Protein AF-A0A3P6UMF8-F1 (afdb_monomer_lite)

Organism: Litomosoides sigmodontis (NCBI:txid42156)

pLDDT: mean 73.23, std 20.49, range [37.47, 97.44]

Secondary structure (DSSP, 8-state):
---------SSSTT------TT-----S------TTTT--HHHHHHHHHHHHHHHHHHHHHHHHHHHHHHHHSTTTT-TTPPPPPHHHHHHHHT-

Radius of gyration: 23.07 Å; chains: 1; bounding box: 65×39×52 Å

Foldseek 3Di:
DDDDDDDPPPPPPVVPPDPPLADDPDDDDDDPDPPLPPDDPVVNVVVVVNVVSHVVNVVVVVVVVLVVLLVVFPPSPPPPDDDDDSVVSVVRSPD

InterPro domains:
  IPR011598 Myc-type, basic helix-loop-helix (bHLH) domain [PF00010] (48-94)
  IPR011598 Myc-type, basic helix-loop-helix (bHLH) domain [PS50888] (46-95)
  IPR011598 Myc-type, basic helix-loop-helix (bHLH) domain [SM00353] (52-95)
  IPR036638 Helix-loop-helix DNA-binding domain superfamily [G3DSA:4.10.280.10] (37-95)
  IPR036638 Helix-loop-helix DNA-binding domain superfamily [SSF47459] (42-94)
  IPR050359 Basic helix-loop-helix transcription factors [PTHR19290] (21-95)

Sequence (95 aa):
MSDSEDSPRTSSLLSMEEIEPYVRRKRVNPCKSNKLQGLNEEEQAVLRMSINSRERKRMHDLNDALDELRQCLPYSHRTGSRKMSKINTLLLASN

Structure (mmCIF, N/CA/C/O backbone):
data_AF-A0A3P6UMF8-F1
#
_entry.id   AF-A0A3P6UMF8-F1
#
loop_
_atom_site.group_PDB
_atom_site.id
_atom_site.type_symbol
_atom_site.label_atom_id
_atom_site.label_alt_id
_atom_site.label_comp_id
_atom_site.label_asym_id
_atom_site.label_entity_id
_atom_site.label_seq_id
_atom_site.pdbx_PDB_ins_code
_atom_site.Cartn_x
_atom_site.Cartn_y
_atom_site.Cartn_z
_atom_site.occupancy
_atom_site.B_iso_or_equiv
_atom_site.auth_seq_id
_atom_site.auth_comp_id
_atom_site.auth_asym_id
_atom_site.auth_atom_id
_atom_site.pdbx_PDB_model_num
ATOM 1 N N . MET A 1 1 ? -44.635 -8.806 38.785 1.00 37.47 1 MET A N 1
ATOM 2 C CA . MET A 1 1 ? -45.215 -8.588 37.450 1.00 37.47 1 MET A CA 1
ATOM 3 C C . MET A 1 1 ? -44.818 -7.174 37.051 1.00 37.47 1 MET A C 1
ATOM 5 O O . MET A 1 1 ? -45.336 -6.261 37.674 1.00 37.47 1 MET A O 1
ATOM 9 N N . SER A 1 2 ? -43.752 -6.921 36.278 1.00 46.56 2 SER A N 1
ATOM 10 C CA . SER A 1 2 ? -43.475 -7.403 34.898 1.00 46.56 2 SER A CA 1
ATOM 11 C C . SER A 1 2 ? -44.655 -7.018 34.000 1.00 46.56 2 SER A C 1
ATOM 13 O O . SER A 1 2 ? -45.768 -7.407 34.337 1.00 46.56 2 SER A O 1
ATOM 15 N N . ASP A 1 3 ? -44.585 -6.233 32.929 1.00 41.59 3 ASP A N 1
ATOM 16 C CA . ASP A 1 3 ? -43.553 -5.691 32.029 1.00 41.59 3 ASP A CA 1
ATOM 17 C C . ASP A 1 3 ? -44.154 -4.350 31.477 1.00 41.59 3 ASP A C 1
ATOM 19 O O . ASP A 1 3 ? -45.267 -3.999 31.860 1.00 41.59 3 ASP A O 1
ATOM 23 N N . SER A 1 4 ? -43.578 -3.476 30.649 1.00 49.62 4 SER A N 1
ATOM 24 C CA . SER A 1 4 ? -42.604 -3.618 29.576 1.00 49.62 4 SER A CA 1
ATOM 25 C C . SER A 1 4 ? -41.979 -2.251 29.271 1.00 49.62 4 SER A C 1
ATOM 27 O O . SER A 1 4 ? -42.662 -1.230 29.192 1.00 49.62 4 SER A O 1
ATOM 29 N N . GLU A 1 5 ? -40.670 -2.286 29.065 1.00 51.53 5 GLU A N 1
ATOM 30 C CA . GLU A 1 5 ? -39.868 -1.297 28.356 1.00 51.53 5 GLU A CA 1
ATOM 31 C C . GLU A 1 5 ? -40.391 -1.101 26.925 1.00 51.53 5 GLU A C 1
ATOM 33 O O . GLU A 1 5 ? -40.561 -2.082 26.203 1.00 51.53 5 GLU A O 1
ATOM 38 N N . ASP A 1 6 ? -40.544 0.145 26.475 1.00 46.94 6 ASP A N 1
ATOM 39 C CA . ASP A 1 6 ? -40.393 0.449 25.049 1.00 46.94 6 ASP A CA 1
ATOM 40 C C . ASP A 1 6 ? -39.639 1.775 24.892 1.00 46.94 6 ASP A C 1
ATOM 42 O O . ASP A 1 6 ? -40.195 2.874 24.880 1.00 46.94 6 ASP A O 1
ATOM 46 N N . SER A 1 7 ? -38.310 1.663 24.887 1.00 46.19 7 SER A N 1
ATOM 47 C CA . SER A 1 7 ? -37.387 2.762 24.619 1.00 46.19 7 SER A CA 1
ATOM 48 C C . SER A 1 7 ? -36.956 2.675 23.154 1.00 46.19 7 SER A C 1
ATOM 50 O O . SER A 1 7 ? -36.223 1.748 22.791 1.00 46.19 7 SER A O 1
ATOM 52 N N . PRO A 1 8 ? -37.339 3.626 22.281 1.00 49.69 8 PRO A N 1
ATOM 53 C CA . PRO A 1 8 ? -36.956 3.586 20.880 1.00 49.69 8 PRO A CA 1
ATOM 54 C C . PRO A 1 8 ? -35.529 4.128 20.745 1.00 49.69 8 PRO A C 1
ATOM 56 O O . PRO A 1 8 ? -35.307 5.280 20.377 1.00 49.69 8 PRO A O 1
ATOM 59 N N . ARG A 1 9 ? -34.522 3.314 21.081 1.00 44.78 9 ARG A N 1
ATOM 60 C CA . ARG A 1 9 ? -33.099 3.658 20.872 1.00 44.78 9 ARG A CA 1
ATOM 61 C C . ARG A 1 9 ? -32.323 2.643 20.039 1.00 44.78 9 ARG A C 1
ATOM 63 O O . ARG A 1 9 ? -31.109 2.762 19.920 1.00 44.78 9 ARG A O 1
ATOM 70 N N . THR A 1 10 ? -32.998 1.693 19.400 1.00 46.44 10 THR A N 1
ATOM 71 C CA . THR A 1 10 ? -32.335 0.646 18.602 1.00 46.44 10 THR A CA 1
ATOM 72 C C . THR A 1 10 ? -32.428 0.856 17.089 1.00 46.44 10 THR A C 1
ATOM 74 O O . THR A 1 10 ? -31.830 0.097 16.335 1.00 46.44 10 THR A O 1
ATOM 77 N N . SER A 1 11 ? -33.091 1.915 16.607 1.00 44.47 11 SER A N 1
ATOM 78 C CA . SER A 1 11 ? -33.257 2.134 15.158 1.00 44.47 11 SER A CA 1
ATOM 79 C C . SER A 1 11 ? -32.033 2.742 14.449 1.00 44.47 11 SER A C 1
ATOM 81 O O . SER A 1 11 ? -31.995 2.738 13.223 1.00 44.47 11 SER A O 1
ATOM 83 N N . SER A 1 12 ? -31.035 3.274 15.167 1.00 49.00 12 SER A N 1
ATOM 84 C CA . SER A 1 12 ? -29.914 4.014 14.544 1.00 49.00 12 SER A CA 1
ATOM 85 C C . SER A 1 12 ? -28.662 3.160 14.269 1.00 49.00 12 SER A C 1
ATOM 87 O O . SER A 1 12 ? -27.770 3.571 13.536 1.00 49.00 12 SER A O 1
ATOM 89 N N . LEU A 1 13 ? -28.570 1.953 14.837 1.00 50.09 13 LEU A N 1
ATOM 90 C CA . LEU A 1 13 ? -27.369 1.107 14.725 1.00 50.09 13 LEU A CA 1
ATOM 91 C C . LEU A 1 13 ? -27.348 0.213 13.476 1.00 50.09 13 LEU A C 1
ATOM 93 O O . LEU A 1 13 ? -26.302 -0.326 13.125 1.00 50.09 13 LEU A O 1
ATOM 97 N N . LEU A 1 14 ? -28.481 0.093 12.779 1.00 40.41 14 LEU A N 1
ATOM 98 C CA . LEU A 1 14 ? -28.597 -0.685 11.544 1.00 40.41 14 LEU A CA 1
ATOM 99 C C . LEU A 1 14 ? -28.329 0.140 10.276 1.00 40.41 14 LEU A C 1
ATOM 101 O O . LEU A 1 14 ? -28.282 -0.428 9.193 1.00 40.41 14 LEU A O 1
ATOM 105 N N . SER A 1 15 ? -28.035 1.442 10.397 1.00 42.53 15 SER A N 1
ATOM 106 C CA . SER A 1 15 ? -27.470 2.237 9.295 1.00 42.53 15 SER A CA 1
ATOM 107 C C . SER A 1 15 ? -25.942 2.097 9.193 1.00 42.53 15 SER A C 1
ATOM 109 O O . SER A 1 15 ? -25.258 3.002 8.710 1.00 42.53 15 SER A O 1
ATOM 111 N N . MET A 1 16 ? -25.390 0.960 9.633 1.00 46.03 16 MET A N 1
ATOM 112 C CA . MET A 1 16 ? -24.106 0.438 9.148 1.00 46.03 16 MET A CA 1
ATOM 113 C C . MET A 1 16 ? -24.315 -0.163 7.752 1.00 46.03 16 MET A C 1
ATOM 115 O O . MET A 1 16 ? -23.924 -1.294 7.478 1.00 46.03 16 MET A O 1
ATOM 119 N N . GLU A 1 17 ? -24.984 0.593 6.883 1.00 44.41 17 GLU A N 1
ATOM 120 C CA . GLU A 1 17 ? -24.995 0.343 5.456 1.00 44.41 17 GLU A CA 1
ATOM 121 C C . GLU A 1 17 ? -23.535 0.447 5.019 1.00 44.41 17 GLU A C 1
ATOM 123 O O . GLU A 1 17 ? -22.930 1.521 5.035 1.00 44.41 17 GLU A O 1
ATOM 128 N N . GLU A 1 18 ? -22.944 -0.729 4.828 1.00 47.09 18 GLU A N 1
ATOM 129 C CA . GLU A 1 18 ? -21.906 -1.001 3.851 1.00 47.09 18 GLU A CA 1
ATOM 130 C C . GLU A 1 18 ? -20.939 0.166 3.644 1.00 47.09 18 GLU A C 1
ATOM 132 O O . GLU A 1 18 ? -20.827 0.779 2.583 1.00 47.09 18 GLU A O 1
ATOM 137 N N . ILE A 1 19 ? -20.166 0.470 4.685 1.00 47.91 19 ILE A N 1
ATOM 138 C CA . ILE A 1 19 ? -18.875 1.087 4.432 1.00 47.91 19 ILE A CA 1
ATOM 139 C C . ILE A 1 19 ? -18.053 -0.040 3.823 1.00 47.91 19 ILE A C 1
ATOM 141 O O . ILE A 1 19 ? -17.386 -0.781 4.548 1.00 47.91 19 ILE A O 1
ATOM 145 N N . GLU A 1 20 ? -18.131 -0.186 2.494 1.00 45.59 20 GLU A N 1
ATOM 146 C CA . GLU A 1 20 ? -17.151 -0.954 1.738 1.00 45.59 20 GLU A CA 1
ATOM 147 C C . GLU A 1 20 ? -15.790 -0.581 2.331 1.00 45.59 20 GLU A C 1
ATOM 149 O O . GLU A 1 20 ? -15.500 0.623 2.443 1.00 45.59 20 GLU A O 1
ATOM 154 N N . PRO A 1 21 ? -14.968 -1.563 2.756 1.00 50.81 21 PRO A N 1
ATOM 155 C CA . PRO A 1 21 ? -13.807 -1.361 3.636 1.00 50.81 21 PRO A CA 1
ATOM 156 C C . PRO A 1 21 ? -12.733 -0.428 3.053 1.00 50.81 21 PRO A C 1
ATOM 158 O O . PRO A 1 21 ? -11.695 -0.167 3.665 1.00 50.81 21 PRO A O 1
ATOM 161 N N . TYR A 1 22 ? -13.009 0.118 1.874 1.00 46.62 22 TYR A N 1
ATOM 162 C CA . TYR A 1 22 ? -12.132 0.835 1.001 1.00 46.62 22 TYR A CA 1
ATOM 163 C C . TYR A 1 22 ? -12.746 2.089 0.355 1.00 46.62 22 TYR A C 1
ATOM 165 O O . TYR A 1 22 ? -12.012 2.802 -0.338 1.00 46.62 22 TYR A O 1
ATOM 173 N N . VAL A 1 23 ? -14.025 2.423 0.567 1.00 49.44 23 VAL A N 1
ATOM 174 C CA . VAL A 1 23 ? -14.644 3.567 -0.124 1.00 49.44 23 VAL A CA 1
ATOM 175 C C . VAL A 1 23 ? -14.495 4.878 0.650 1.00 49.44 23 VAL A C 1
ATOM 177 O O . VAL A 1 23 ? -14.827 5.051 1.823 1.00 49.44 23 VAL A O 1
ATOM 180 N N . ARG A 1 24 ? -13.883 5.832 -0.049 1.00 53.97 24 ARG A N 1
ATOM 181 C CA . ARG A 1 24 ? -13.386 7.113 0.443 1.00 53.97 24 ARG A CA 1
ATOM 182 C C . ARG A 1 24 ? -14.537 8.090 0.690 1.00 53.97 24 ARG A C 1
ATOM 184 O O . ARG A 1 24 ? -15.035 8.700 -0.252 1.00 53.97 24 ARG A O 1
ATOM 191 N N . ARG A 1 25 ? -14.845 8.412 1.951 1.00 52.50 25 ARG A N 1
ATOM 192 C CA . ARG A 1 25 ? -15.562 9.667 2.251 1.00 52.50 25 ARG A CA 1
ATOM 193 C C . ARG A 1 25 ? -14.606 10.846 2.020 1.00 52.50 25 ARG A C 1
ATOM 195 O O . ARG A 1 25 ? -13.737 11.125 2.848 1.00 52.50 25 ARG A O 1
ATOM 202 N N . LYS A 1 26 ? -14.729 11.520 0.871 1.00 48.81 26 LYS A N 1
ATOM 203 C CA . LYS A 1 26 ? -13.954 12.720 0.507 1.00 48.81 26 LYS A CA 1
ATOM 204 C C . LYS A 1 26 ? -14.305 13.858 1.474 1.00 48.81 26 LYS A C 1
ATOM 206 O O . LYS A 1 26 ? -15.328 14.512 1.316 1.00 48.81 26 LYS A O 1
ATOM 211 N N . ARG A 1 27 ? -13.476 14.093 2.498 1.00 51.75 27 ARG A N 1
ATOM 212 C CA . ARG A 1 27 ? -13.615 15.279 3.356 1.00 51.75 27 ARG A CA 1
ATOM 213 C C . ARG A 1 27 ? -12.895 16.462 2.718 1.00 51.75 27 ARG A C 1
ATOM 215 O O . ARG A 1 27 ? -11.671 16.475 2.632 1.00 51.75 27 ARG A O 1
ATOM 222 N N . VAL A 1 28 ? -13.684 17.436 2.283 1.00 50.62 28 VAL A N 1
ATOM 223 C CA . VAL A 1 28 ? -13.256 18.809 2.018 1.00 50.62 28 VAL A CA 1
ATOM 224 C C . VAL A 1 28 ? -12.890 19.419 3.383 1.00 50.62 28 VAL A C 1
ATOM 226 O O . VAL A 1 28 ? -13.738 19.481 4.266 1.00 50.62 28 VAL A O 1
ATOM 229 N N . ASN A 1 29 ? -11.616 19.788 3.560 1.00 49.78 29 ASN A N 1
ATOM 230 C CA . ASN A 1 29 ? -11.021 20.527 4.694 1.00 49.78 29 ASN A CA 1
ATOM 231 C C . ASN A 1 29 ? -10.803 19.754 6.022 1.00 49.78 29 ASN A C 1
ATOM 233 O O . ASN A 1 29 ? -11.742 19.550 6.795 1.00 49.78 29 ASN A O 1
ATOM 237 N N . PRO A 1 30 ? -9.552 19.381 6.380 1.00 48.41 30 PRO A N 1
ATOM 238 C CA . PRO A 1 30 ? -9.230 18.863 7.702 1.00 48.41 30 PRO A CA 1
ATOM 239 C C . PRO A 1 30 ? -8.780 20.009 8.621 1.00 48.41 30 PRO A C 1
ATOM 241 O O . PRO A 1 30 ? -7.589 20.191 8.867 1.00 48.41 30 PRO A O 1
ATOM 244 N N . CYS A 1 31 ? -9.725 20.771 9.173 1.00 40.22 31 CYS A N 1
ATOM 245 C CA . CYS A 1 31 ? -9.418 21.502 10.402 1.00 40.22 31 CYS A CA 1
ATOM 246 C C . CYS A 1 31 ? -9.166 20.471 11.510 1.00 40.22 31 CYS A C 1
ATOM 248 O O . CYS A 1 31 ? -9.966 19.552 11.713 1.00 40.22 31 CYS A O 1
ATOM 250 N N . LYS A 1 32 ? -8.016 20.599 12.177 1.00 53.44 32 LYS A N 1
ATOM 251 C CA . LYS A 1 32 ? -7.509 19.718 13.236 1.00 53.44 32 LYS A CA 1
ATOM 252 C C . LYS A 1 32 ? -8.367 19.849 14.501 1.00 53.44 32 LYS A C 1
ATOM 254 O O . LYS A 1 32 ? -7.936 20.402 15.500 1.00 53.44 32 LYS A O 1
ATOM 259 N N . SER A 1 33 ? -9.605 19.375 14.453 1.00 54.59 33 SER A N 1
ATOM 260 C CA . SER A 1 33 ? -10.385 19.119 15.658 1.00 54.59 33 SER A CA 1
ATOM 261 C C . SER A 1 33 ? -9.950 17.757 16.196 1.00 54.59 33 SER A C 1
ATOM 263 O O . SER A 1 33 ? -9.950 16.772 15.449 1.00 54.59 33 SER A O 1
ATOM 265 N N . ASN A 1 34 ? -9.533 17.704 17.463 1.00 60.28 34 ASN A N 1
ATOM 266 C CA . ASN A 1 34 ? -9.285 16.464 18.191 1.00 60.28 34 ASN A CA 1
ATOM 267 C C . ASN A 1 34 ? -10.599 15.678 18.285 1.00 60.28 34 ASN A C 1
ATOM 269 O O . ASN A 1 34 ? -11.281 15.725 19.299 1.00 60.28 34 ASN A O 1
ATOM 273 N N . LYS A 1 35 ? -10.962 14.935 17.232 1.00 61.84 35 LYS A N 1
ATOM 274 C CA . LYS A 1 35 ? -12.216 14.160 17.154 1.00 61.84 35 LYS A CA 1
ATOM 275 C C . LYS A 1 35 ? -12.367 13.092 18.239 1.00 61.84 35 LYS A C 1
ATOM 277 O O . LYS A 1 35 ? -13.405 12.458 18.302 1.00 61.84 35 LYS A O 1
ATOM 282 N N . LEU A 1 36 ? -11.321 12.857 19.026 1.00 60.72 36 LEU A N 1
ATOM 283 C CA . LEU A 1 36 ? -11.31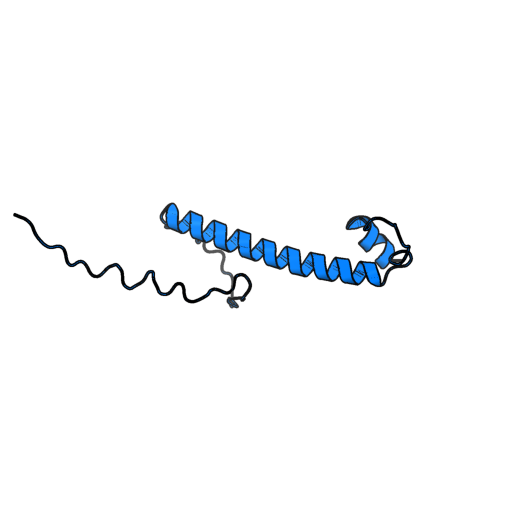7 11.934 20.156 1.00 60.72 36 LEU A CA 1
ATOM 284 C C . LEU A 1 36 ? -11.735 12.612 21.470 1.00 60.72 36 LEU A C 1
ATOM 286 O O . LEU A 1 36 ? -12.162 11.921 22.387 1.00 60.72 36 LEU A O 1
ATOM 290 N N . GLN A 1 37 ? -11.612 13.940 21.582 1.00 63.03 37 GLN A N 1
ATOM 291 C CA . GLN A 1 37 ? -11.991 14.667 22.793 1.00 63.03 37 GLN A CA 1
ATOM 292 C C . GLN A 1 37 ? -13.519 14.789 22.840 1.00 63.03 37 GLN A C 1
ATOM 294 O O . GLN A 1 37 ? -14.108 15.489 22.022 1.00 63.03 37 GLN A O 1
ATOM 299 N N . GLY A 1 38 ? -14.143 14.076 23.781 1.00 72.69 38 GLY A N 1
ATOM 300 C CA . GLY A 1 38 ? -15.595 14.068 23.997 1.00 72.69 38 GLY A CA 1
ATOM 301 C C . GLY A 1 38 ? -16.322 12.792 23.561 1.00 72.69 38 GLY A C 1
ATOM 302 O O . GLY A 1 38 ? -17.536 12.741 23.702 1.00 72.69 38 GLY A O 1
ATOM 303 N N . LEU A 1 39 ? -15.606 11.783 23.053 1.00 79.06 39 LEU A N 1
ATOM 304 C CA . LEU A 1 39 ? -16.182 10.482 22.698 1.00 79.06 39 LEU A CA 1
ATOM 305 C C . LEU A 1 39 ? -16.039 9.469 23.833 1.00 79.06 39 LEU A C 1
ATOM 307 O O . LEU A 1 39 ? -15.010 9.440 24.521 1.00 79.06 39 LEU A O 1
ATOM 311 N N . ASN A 1 40 ? -17.030 8.590 23.950 1.00 88.38 40 ASN A N 1
ATOM 312 C CA . ASN A 1 40 ? -17.027 7.457 24.873 1.00 88.38 40 ASN A CA 1
ATOM 313 C C . ASN A 1 40 ? -15.914 6.470 24.472 1.00 88.38 40 ASN A C 1
ATOM 315 O O . ASN A 1 40 ? -15.466 6.459 23.324 1.00 88.38 40 ASN A O 1
ATOM 319 N N . GLU A 1 41 ? -15.458 5.608 25.383 1.00 88.75 41 GLU A N 1
ATOM 320 C CA . GLU A 1 41 ? -14.341 4.689 25.099 1.00 88.75 41 GLU A CA 1
ATOM 321 C C . GLU A 1 41 ? -14.604 3.773 23.886 1.00 88.75 41 GLU A C 1
ATOM 323 O O . GLU A 1 41 ? -13.720 3.579 23.044 1.00 88.75 41 GLU A O 1
ATOM 328 N N . GLU A 1 42 ? -15.841 3.294 23.745 1.00 88.19 42 GLU A N 1
ATOM 329 C CA . GLU A 1 42 ? -16.296 2.482 22.612 1.00 88.19 42 GLU A CA 1
ATOM 330 C C . GLU A 1 42 ? -16.253 3.259 21.286 1.00 88.19 42 GLU A C 1
ATOM 332 O O . GLU A 1 42 ? -15.685 2.797 20.294 1.00 88.19 42 GLU A O 1
ATOM 337 N N . GLU A 1 43 ? -16.756 4.493 21.274 1.00 84.00 43 GLU A N 1
ATOM 338 C CA . GLU A 1 43 ? -16.736 5.366 20.096 1.00 84.00 43 GLU A CA 1
ATOM 339 C C . GLU A 1 43 ? -15.302 5.720 19.679 1.00 84.00 43 GLU A C 1
ATOM 341 O O . GLU A 1 43 ? -14.971 5.753 18.487 1.00 84.00 43 GLU A O 1
ATOM 346 N N . GLN A 1 44 ? -14.410 5.931 20.652 1.00 86.25 44 GLN A N 1
ATOM 347 C CA . GLN A 1 44 ? -12.989 6.121 20.381 1.00 86.25 44 GLN A CA 1
ATOM 348 C C . GLN A 1 44 ? -12.349 4.865 19.781 1.00 86.25 44 GLN A C 1
ATOM 350 O O . GLN A 1 44 ? -11.521 4.982 18.872 1.00 86.25 44 GLN A O 1
ATOM 355 N N . ALA A 1 45 ? -12.705 3.669 20.260 1.00 85.81 45 ALA A N 1
ATOM 356 C CA . ALA A 1 45 ? -12.200 2.409 19.721 1.00 85.81 45 ALA A CA 1
ATOM 357 C C . ALA A 1 45 ? -12.630 2.211 18.259 1.00 85.81 45 ALA A C 1
ATOM 359 O O . ALA A 1 45 ? -11.781 1.935 17.404 1.00 85.81 45 ALA A O 1
ATOM 360 N N . VAL A 1 46 ? -13.904 2.463 17.945 1.00 86.31 46 VAL A N 1
ATOM 361 C CA . VAL A 1 46 ? -14.429 2.430 16.570 1.00 86.31 46 VAL A CA 1
ATOM 362 C C . VAL A 1 46 ? -13.703 3.443 15.680 1.00 86.31 46 VAL A C 1
ATOM 364 O O . VAL A 1 46 ? -13.268 3.102 14.575 1.00 86.31 46 VAL A O 1
ATOM 367 N N . LEU A 1 47 ? -13.489 4.674 16.159 1.00 85.06 47 LEU A N 1
ATOM 368 C CA . LEU A 1 47 ? -12.775 5.699 15.395 1.00 85.06 47 LEU A CA 1
ATOM 369 C C . LEU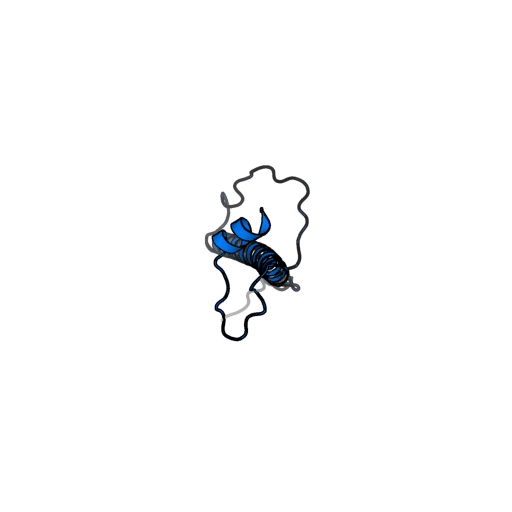 A 1 47 ? -11.313 5.308 15.129 1.00 85.06 47 LEU A C 1
ATOM 371 O O . LEU A 1 47 ? -10.846 5.434 13.993 1.00 85.06 47 LEU A O 1
ATOM 375 N N . ARG A 1 48 ? -10.595 4.796 16.138 1.00 87.75 48 ARG A N 1
ATOM 376 C CA . ARG A 1 48 ? -9.226 4.272 15.980 1.00 87.75 48 ARG A CA 1
ATOM 377 C C . ARG A 1 48 ? -9.184 3.144 14.948 1.00 87.75 48 ARG A C 1
ATOM 379 O O . ARG A 1 48 ? -8.345 3.170 14.048 1.00 87.75 48 ARG A O 1
ATOM 386 N N . MET A 1 49 ? -10.119 2.198 15.022 1.00 85.94 49 MET A N 1
ATOM 387 C CA . MET A 1 49 ? -10.210 1.081 14.081 1.00 85.94 49 MET A CA 1
ATOM 388 C C . MET A 1 49 ? -10.485 1.555 12.644 1.00 85.94 49 MET A C 1
ATOM 390 O O . MET A 1 49 ? -9.817 1.102 11.713 1.00 85.94 49 MET A O 1
ATOM 394 N N . SER A 1 50 ? -11.385 2.527 12.463 1.00 84.88 50 SER A N 1
ATOM 395 C CA . SER A 1 50 ? -11.672 3.158 11.165 1.00 84.88 50 SER A CA 1
ATOM 396 C C . SER A 1 50 ? -10.445 3.869 10.576 1.00 84.88 50 SER A C 1
ATOM 398 O O . SER A 1 50 ? -10.165 3.756 9.379 1.00 84.88 50 SER A O 1
ATOM 400 N N . ILE A 1 51 ? -9.678 4.584 11.408 1.00 86.12 51 ILE A N 1
ATOM 401 C CA . ILE A 1 51 ? -8.428 5.237 10.991 1.00 86.12 51 ILE A CA 1
ATOM 402 C C . ILE A 1 51 ? -7.394 4.194 10.556 1.00 86.12 51 ILE A C 1
ATOM 404 O O . ILE A 1 51 ? -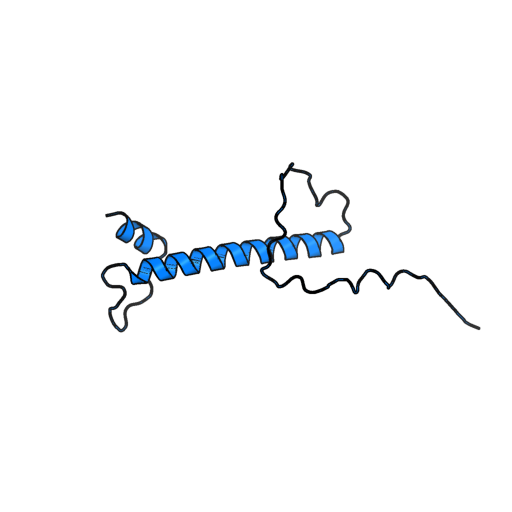6.841 4.317 9.463 1.00 86.12 51 ILE A O 1
ATOM 408 N N . ASN A 1 52 ? -7.179 3.155 11.364 1.00 90.31 52 ASN A N 1
ATOM 409 C CA . ASN A 1 52 ? -6.215 2.095 11.071 1.00 90.31 52 ASN A CA 1
ATOM 410 C C . ASN A 1 52 ? -6.568 1.337 9.788 1.00 90.31 52 ASN A C 1
ATOM 412 O O . ASN A 1 52 ? -5.688 1.054 8.978 1.00 90.31 52 ASN A O 1
ATOM 416 N N . SER A 1 53 ? -7.852 1.035 9.578 1.00 86.06 53 SER A N 1
ATOM 417 C CA . SER A 1 53 ? -8.314 0.383 8.350 1.00 86.06 53 SER A CA 1
ATOM 418 C C . SER A 1 53 ? -8.011 1.233 7.114 1.00 86.06 53 SER A C 1
ATOM 420 O O . SER A 1 53 ? -7.449 0.747 6.132 1.00 86.06 53 SER A O 1
ATOM 422 N N . ARG A 1 54 ? -8.284 2.541 7.193 1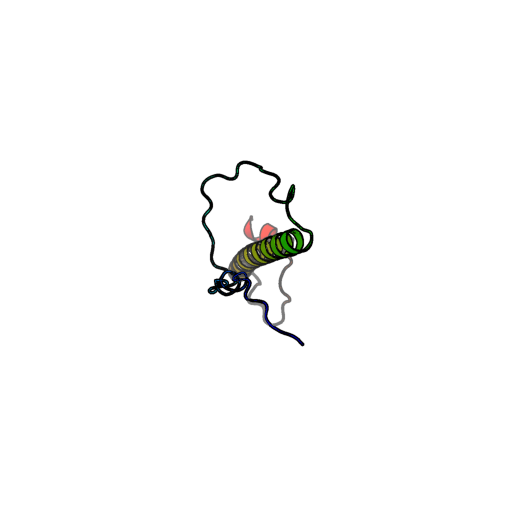.00 88.94 54 ARG A N 1
ATOM 423 C CA . ARG A 1 54 ? -8.011 3.474 6.097 1.00 88.94 54 ARG A CA 1
ATOM 424 C C . ARG A 1 54 ? -6.522 3.568 5.761 1.00 88.94 54 ARG A C 1
ATOM 426 O O . ARG A 1 54 ? -6.180 3.588 4.582 1.00 88.94 54 ARG A O 1
ATOM 433 N N . GLU A 1 55 ? -5.648 3.628 6.763 1.00 92.56 55 GLU A N 1
ATOM 434 C CA . GLU A 1 55 ? -4.204 3.685 6.503 1.00 92.56 55 GLU A CA 1
ATOM 435 C C . GLU A 1 55 ? -3.675 2.365 5.939 1.00 92.56 55 GLU A C 1
ATOM 437 O O . GLU A 1 55 ? -2.854 2.386 5.024 1.00 92.56 55 GLU A O 1
ATOM 442 N N . ARG A 1 56 ? -4.200 1.217 6.395 1.00 95.81 56 ARG A N 1
ATOM 443 C CA . ARG A 1 56 ? -3.892 -0.078 5.770 1.00 95.81 56 ARG A CA 1
ATOM 444 C C . ARG A 1 56 ? -4.233 -0.069 4.287 1.00 95.81 56 ARG A C 1
ATOM 446 O O . ARG A 1 56 ? -3.377 -0.448 3.497 1.00 95.81 56 ARG A O 1
ATOM 453 N N . LYS A 1 57 ? -5.418 0.423 3.898 1.00 89.00 57 LYS A N 1
ATOM 454 C CA . LYS A 1 57 ? -5.762 0.569 2.475 1.00 89.00 57 LYS A CA 1
ATOM 455 C C . LYS A 1 57 ? -4.729 1.410 1.733 1.00 89.00 57 LYS A C 1
ATOM 457 O O . LYS A 1 57 ? -4.176 0.958 0.743 1.00 89.00 57 LYS A O 1
ATOM 462 N N . ARG A 1 58 ? -4.448 2.615 2.231 1.00 95.62 58 ARG A N 1
ATOM 463 C CA . ARG A 1 58 ? -3.487 3.522 1.594 1.00 95.62 58 ARG A CA 1
ATOM 464 C C . ARG A 1 58 ? -2.121 2.852 1.398 1.00 95.62 58 ARG A C 1
ATOM 466 O O . ARG A 1 58 ? -1.478 3.055 0.373 1.00 95.62 58 ARG A O 1
ATOM 473 N N . MET A 1 59 ? -1.685 2.058 2.375 1.00 97.44 59 MET A N 1
ATOM 474 C CA . MET A 1 59 ? -0.448 1.287 2.288 1.00 97.44 59 MET A CA 1
ATOM 475 C C . MET A 1 59 ? -0.527 0.115 1.304 1.00 97.44 59 MET A C 1
ATOM 477 O O . MET A 1 59 ? 0.497 -0.189 0.698 1.00 97.44 59 MET A O 1
ATOM 481 N N . HIS A 1 60 ? -1.686 -0.529 1.131 1.00 96.38 60 HIS A N 1
ATOM 482 C CA . HIS A 1 60 ? -1.900 -1.529 0.078 1.00 96.38 60 HIS A CA 1
ATOM 483 C C . HIS A 1 60 ? -1.775 -0.894 -1.306 1.00 96.38 60 HIS A C 1
ATOM 485 O O . HIS A 1 60 ? -0.881 -1.294 -2.040 1.00 96.38 60 HIS A O 1
ATOM 491 N N . ASP A 1 61 ? -2.526 0.178 -1.579 1.00 94.94 61 ASP A N 1
ATOM 492 C CA . ASP A 1 61 ? -2.467 0.898 -2.860 1.00 94.94 61 ASP A CA 1
ATOM 493 C C . ASP A 1 61 ? -1.019 1.333 -3.194 1.00 94.94 61 ASP A C 1
ATOM 495 O O . ASP A 1 61 ? -0.544 1.202 -4.321 1.00 94.94 61 ASP A O 1
ATOM 499 N N . LEU A 1 62 ? -0.271 1.812 -2.188 1.00 97.25 62 LEU A N 1
ATOM 500 C CA . LEU A 1 62 ? 1.142 2.174 -2.339 1.00 97.25 62 LEU A CA 1
ATOM 501 C C . LEU A 1 62 ? 2.044 0.965 -2.636 1.00 97.25 62 LEU A C 1
ATOM 503 O O . LEU A 1 62 ? 2.977 1.070 -3.431 1.00 97.25 62 LEU A O 1
ATOM 507 N N . ASN A 1 63 ? 1.836 -0.154 -1.942 1.00 96.56 63 ASN A N 1
ATOM 508 C CA . ASN A 1 63 ? 2.646 -1.352 -2.143 1.00 96.56 63 ASN A CA 1
ATOM 509 C C . ASN A 1 63 ? 2.360 -1.996 -3.505 1.00 96.56 63 ASN A C 1
ATOM 511 O O . ASN A 1 63 ? 3.299 -2.505 -4.110 1.00 96.56 63 ASN A O 1
ATOM 515 N N . ASP A 1 64 ? 1.119 -1.932 -3.984 1.00 95.75 64 ASP A N 1
ATOM 516 C CA . ASP A 1 64 ? 0.723 -2.445 -5.296 1.00 95.75 64 ASP A CA 1
ATOM 517 C C . ASP A 1 64 ? 1.420 -1.650 -6.406 1.00 95.75 64 ASP A C 1
ATOM 519 O O . ASP A 1 64 ? 2.118 -2.235 -7.232 1.00 95.75 64 ASP A O 1
ATOM 523 N N . ALA A 1 65 ? 1.393 -0.315 -6.332 1.00 96.69 65 ALA A N 1
ATOM 524 C CA . ALA A 1 65 ? 2.153 0.544 -7.245 1.00 96.69 65 ALA A CA 1
ATOM 525 C C . ALA A 1 65 ? 3.672 0.274 -7.193 1.00 96.69 65 ALA A C 1
ATOM 527 O O . ALA A 1 65 ? 4.372 0.335 -8.205 1.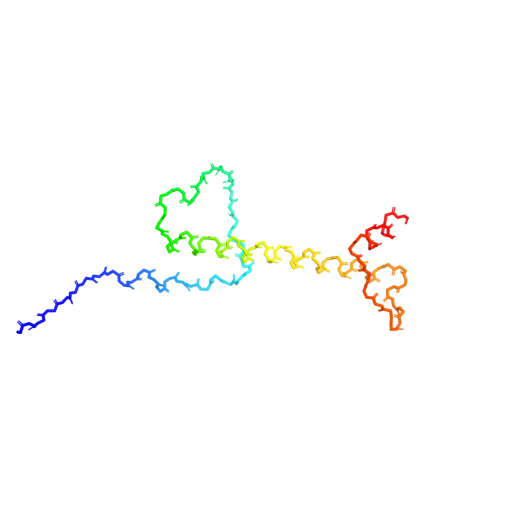00 96.69 65 ALA A O 1
ATOM 528 N N . LEU A 1 66 ? 4.213 -0.048 -6.012 1.00 96.44 66 LEU A N 1
ATOM 529 C CA . LEU A 1 66 ? 5.624 -0.414 -5.867 1.00 96.44 66 LEU A CA 1
ATOM 530 C C . LEU A 1 66 ? 5.928 -1.800 -6.462 1.00 96.44 66 LEU A C 1
ATOM 532 O O . LEU A 1 66 ? 7.043 -2.040 -6.924 1.00 96.44 66 LEU A O 1
ATOM 536 N N . ASP A 1 67 ? 4.988 -2.743 -6.412 1.00 94.38 67 ASP A N 1
ATOM 537 C CA . ASP A 1 67 ? 5.112 -4.056 -7.053 1.00 94.38 67 ASP A CA 1
ATOM 538 C C . ASP A 1 67 ? 5.016 -3.928 -8.583 1.00 94.38 67 ASP A C 1
ATOM 540 O O . ASP A 1 67 ? 5.807 -4.565 -9.277 1.00 94.38 67 ASP A O 1
ATOM 544 N N . GLU A 1 68 ? 4.155 -3.053 -9.109 1.00 94.56 68 GLU A N 1
ATOM 545 C CA . GLU A 1 68 ? 4.131 -2.691 -10.535 1.00 94.56 68 GLU A CA 1
ATOM 546 C C . GLU A 1 68 ? 5.465 -2.084 -10.981 1.00 94.56 68 GLU A C 1
ATOM 548 O O . GLU A 1 68 ? 6.059 -2.546 -11.955 1.00 94.56 68 GLU A O 1
ATOM 553 N N . LEU A 1 69 ? 6.013 -1.129 -10.217 1.00 94.94 69 LEU A N 1
ATOM 554 C CA . LEU A 1 69 ? 7.334 -0.563 -10.500 1.00 94.94 69 LEU A CA 1
ATOM 555 C C . LEU A 1 69 ? 8.414 -1.648 -10.566 1.00 94.94 69 LEU A C 1
ATOM 557 O O . LEU A 1 69 ? 9.263 -1.613 -11.453 1.00 94.94 69 LEU A O 1
ATOM 561 N N . ARG A 1 70 ? 8.379 -2.640 -9.664 1.00 94.94 70 ARG A N 1
ATOM 562 C CA . ARG A 1 70 ? 9.345 -3.746 -9.702 1.00 94.94 70 ARG A CA 1
ATOM 563 C C . ARG A 1 70 ? 9.294 -4.506 -11.015 1.00 94.94 70 ARG A C 1
ATOM 565 O O . ARG A 1 70 ? 10.352 -4.934 -11.449 1.00 94.94 70 ARG A O 1
ATOM 572 N N . GLN A 1 71 ? 8.127 -4.685 -11.629 1.00 91.62 71 GLN A N 1
ATOM 573 C CA . GLN A 1 71 ? 8.014 -5.413 -12.896 1.00 91.62 71 GLN A CA 1
ATOM 574 C C . GLN A 1 71 ? 8.760 -4.694 -14.023 1.00 91.62 71 GLN A C 1
ATOM 576 O O . GLN A 1 71 ? 9.400 -5.356 -14.832 1.00 91.62 71 GLN A O 1
ATOM 581 N N . CYS A 1 72 ? 8.768 -3.361 -14.013 1.00 92.12 72 CYS A N 1
ATOM 582 C CA . CYS A 1 72 ? 9.462 -2.542 -15.006 1.00 92.12 72 CYS A CA 1
ATOM 583 C C . CYS A 1 72 ? 10.991 -2.501 -14.828 1.00 92.12 72 CYS A C 1
ATOM 585 O O . CYS A 1 72 ? 11.691 -2.016 -15.716 1.00 92.12 72 CYS A O 1
ATOM 587 N N . LEU A 1 73 ? 11.524 -2.969 -13.693 1.00 91.06 73 LEU A N 1
ATOM 588 C CA . LEU A 1 73 ? 12.958 -2.915 -13.413 1.00 91.06 73 LEU A CA 1
ATOM 589 C C . LEU A 1 73 ? 13.723 -4.084 -14.046 1.00 91.06 73 LEU A C 1
ATOM 591 O O . LEU A 1 73 ? 13.224 -5.214 -14.088 1.00 91.06 73 LEU A O 1
ATOM 595 N N . PRO A 1 74 ? 14.986 -3.859 -14.458 1.00 83.50 74 PRO A N 1
ATOM 596 C CA . PRO A 1 74 ? 15.857 -4.949 -14.867 1.00 83.50 74 PRO A CA 1
ATOM 597 C C . PRO A 1 74 ? 15.988 -5.959 -13.716 1.00 83.50 74 PRO A C 1
ATOM 599 O O . PRO A 1 74 ? 16.027 -5.586 -12.545 1.00 83.50 74 PRO A O 1
ATOM 602 N N . TYR A 1 75 ? 16.044 -7.249 -14.057 1.00 80.31 75 TYR A N 1
ATOM 603 C CA . TYR A 1 75 ? 16.129 -8.398 -13.134 1.00 80.31 75 TYR A CA 1
ATOM 604 C C . TYR A 1 75 ? 14.830 -8.841 -12.440 1.00 80.31 75 TYR A C 1
ATOM 606 O O . TYR A 1 75 ? 14.846 -9.880 -11.780 1.00 80.31 75 TYR A O 1
ATOM 614 N N . SER A 1 76 ? 13.703 -8.156 -12.643 1.00 79.94 76 SER A N 1
ATOM 615 C CA . SER A 1 76 ? 12.397 -8.557 -12.089 1.00 79.94 76 SER A CA 1
ATOM 616 C C . SER A 1 76 ? 11.900 -9.916 -12.606 1.00 79.94 76 SER A C 1
ATOM 618 O O . SER A 1 76 ? 11.276 -10.683 -11.874 1.00 79.94 76 SER A O 1
ATOM 620 N N . HIS A 1 77 ? 12.234 -10.246 -13.856 1.00 79.81 77 HIS A N 1
ATOM 621 C CA . HIS A 1 77 ? 11.779 -11.448 -14.555 1.00 79.81 77 HIS A CA 1
ATOM 622 C C . HIS A 1 77 ? 12.685 -12.673 -14.356 1.00 79.81 77 HIS A C 1
ATOM 624 O O . HIS A 1 77 ? 12.471 -13.708 -14.989 1.00 79.81 77 HIS A O 1
ATOM 630 N N . ARG A 1 78 ? 13.715 -12.598 -13.497 1.00 78.62 78 ARG A N 1
ATOM 631 C CA . ARG A 1 78 ? 14.573 -13.763 -13.234 1.00 78.62 78 ARG A CA 1
ATOM 632 C C . ARG A 1 78 ? 13.784 -14.805 -12.444 1.00 78.62 78 ARG A C 1
ATOM 634 O O . ARG A 1 78 ? 13.514 -14.621 -11.256 1.00 78.62 78 ARG A O 1
ATOM 641 N N . THR A 1 79 ? 13.449 -15.914 -13.095 1.00 71.50 79 THR A N 1
ATOM 642 C CA . THR A 1 79 ? 12.779 -17.066 -12.481 1.00 71.50 79 THR A CA 1
ATOM 643 C C . THR A 1 79 ? 13.544 -17.521 -11.232 1.00 71.50 79 THR A C 1
ATOM 645 O O . THR A 1 79 ? 14.732 -17.833 -11.316 1.00 71.50 79 THR A O 1
ATOM 648 N N . GLY A 1 80 ? 12.887 -17.524 -10.068 1.00 72.31 80 GLY A N 1
ATOM 649 C CA . GLY A 1 80 ? 13.491 -17.914 -8.784 1.00 72.31 80 GLY A CA 1
ATOM 650 C C . GLY A 1 80 ? 14.176 -16.784 -8.002 1.00 72.31 80 GLY A C 1
ATOM 651 O O . GLY A 1 80 ? 14.676 -17.024 -6.904 1.00 72.31 80 GLY A O 1
ATOM 652 N N . SER A 1 81 ? 14.191 -15.551 -8.519 1.00 75.50 81 SER A N 1
ATOM 653 C CA . SER A 1 81 ? 14.683 -14.390 -7.767 1.00 75.50 81 SER A CA 1
ATOM 654 C C . SER A 1 81 ? 13.654 -13.908 -6.731 1.00 75.50 81 SER A C 1
ATOM 656 O O . SER A 1 81 ? 12.446 -13.903 -6.964 1.00 75.50 81 SER A O 1
ATOM 658 N N . ARG A 1 82 ? 14.129 -13.541 -5.534 1.00 84.94 82 ARG A N 1
ATOM 659 C CA . ARG A 1 82 ? 13.283 -13.016 -4.448 1.00 84.94 82 ARG A CA 1
ATOM 660 C C . ARG A 1 82 ? 12.875 -11.568 -4.750 1.00 84.94 82 ARG A C 1
ATOM 662 O O . ARG A 1 82 ? 13.672 -10.812 -5.300 1.00 84.94 82 ARG A O 1
ATOM 669 N N . LYS A 1 83 ? 11.676 -11.155 -4.309 1.00 88.44 83 LYS A N 1
ATOM 670 C CA . LYS A 1 83 ? 11.218 -9.753 -4.387 1.00 88.44 83 LYS A CA 1
ATOM 671 C C . LYS A 1 83 ? 12.266 -8.792 -3.807 1.00 88.44 83 LYS A C 1
ATOM 673 O O . LYS A 1 83 ? 12.749 -8.988 -2.690 1.00 88.44 83 LYS A O 1
ATOM 678 N N . MET A 1 84 ? 12.568 -7.727 -4.550 1.00 90.94 84 MET A N 1
ATOM 679 C CA . MET A 1 84 ? 13.480 -6.671 -4.104 1.00 90.94 84 MET A CA 1
ATOM 680 C C . MET A 1 84 ? 12.902 -5.881 -2.924 1.00 90.94 84 MET A C 1
ATOM 682 O O . MET A 1 84 ? 11.688 -5.650 -2.835 1.00 90.94 84 MET A O 1
ATOM 686 N N . SER A 1 85 ? 13.786 -5.422 -2.032 1.00 94.75 85 SER A N 1
ATOM 687 C CA . SER A 1 85 ? 13.410 -4.531 -0.931 1.00 94.75 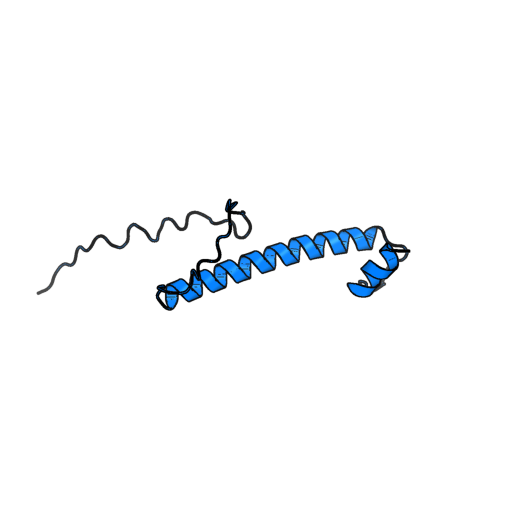85 SER A CA 1
ATOM 688 C C . SER A 1 85 ? 12.845 -3.210 -1.468 1.00 94.75 85 SER A C 1
ATOM 690 O O . SER A 1 85 ? 13.110 -2.822 -2.610 1.00 94.75 85 SER A O 1
ATOM 692 N N . LYS A 1 86 ? 12.063 -2.498 -0.644 1.00 95.56 86 LYS A N 1
ATOM 693 C CA . LYS A 1 86 ? 11.501 -1.192 -1.029 1.00 95.56 86 LYS A CA 1
ATOM 694 C C . LYS A 1 86 ? 12.601 -0.197 -1.410 1.00 95.56 86 LYS A C 1
ATOM 696 O O . LYS A 1 86 ? 12.492 0.470 -2.427 1.00 95.56 86 LYS A O 1
ATOM 701 N N . ILE A 1 87 ? 13.680 -0.169 -0.628 1.00 96.19 87 ILE A N 1
ATOM 702 C CA . ILE A 1 87 ? 14.830 0.713 -0.855 1.00 96.19 87 ILE A CA 1
ATOM 703 C C . ILE A 1 87 ? 15.519 0.371 -2.180 1.00 96.19 87 ILE A C 1
ATOM 705 O O . ILE A 1 87 ? 15.707 1.257 -3.004 1.00 96.19 87 ILE A O 1
ATOM 709 N N . ASN A 1 88 ? 15.823 -0.906 -2.431 1.00 94.19 88 ASN A N 1
ATOM 710 C CA . ASN A 1 88 ? 16.508 -1.306 -3.665 1.00 94.19 88 ASN A CA 1
ATOM 711 C C . ASN A 1 88 ? 15.655 -1.040 -4.908 1.00 94.19 88 ASN A C 1
ATOM 713 O O . ASN A 1 88 ? 16.189 -0.637 -5.933 1.00 94.19 88 ASN A O 1
ATOM 717 N N . THR A 1 89 ? 14.335 -1.233 -4.803 1.00 95.00 89 THR A N 1
ATOM 718 C CA . THR A 1 89 ? 13.393 -0.914 -5.888 1.00 95.00 89 THR A CA 1
ATOM 719 C C . THR A 1 89 ? 13.499 0.564 -6.271 1.00 95.00 89 THR A C 1
ATOM 721 O O . THR A 1 89 ? 13.629 0.880 -7.446 1.00 95.00 89 THR A O 1
ATOM 724 N N . LEU A 1 90 ? 13.504 1.467 -5.284 1.00 95.75 90 LEU A N 1
ATOM 725 C CA . LEU A 1 90 ? 13.615 2.906 -5.534 1.00 95.75 90 LEU A CA 1
ATOM 726 C C . LEU A 1 90 ? 14.990 3.300 -6.084 1.00 95.75 90 LEU A C 1
ATOM 728 O O . LEU A 1 90 ? 15.052 4.078 -7.027 1.00 95.75 90 LEU A O 1
ATOM 732 N N . LEU A 1 91 ? 16.074 2.734 -5.541 1.00 94.38 91 LEU A N 1
ATOM 733 C CA . LEU A 1 91 ? 17.435 3.001 -6.021 1.00 94.38 91 LEU A CA 1
ATOM 734 C C . LEU A 1 91 ? 17.635 2.570 -7.476 1.00 94.38 91 LEU A C 1
ATOM 736 O O . LEU A 1 91 ? 18.292 3.269 -8.233 1.00 94.38 91 LEU A O 1
ATOM 740 N N . LEU A 1 92 ? 17.086 1.422 -7.878 1.00 92.62 92 LEU A N 1
ATOM 741 C CA . LEU A 1 92 ? 17.206 0.939 -9.256 1.00 92.62 92 LEU A CA 1
ATOM 742 C C . LEU A 1 92 ? 16.323 1.715 -10.236 1.00 92.62 92 LEU A C 1
ATOM 744 O O . LEU A 1 92 ? 16.655 1.776 -11.411 1.00 92.62 92 LEU A O 1
ATOM 748 N N . ALA A 1 93 ? 15.221 2.299 -9.765 1.00 92.50 93 ALA A N 1
ATOM 749 C CA . ALA A 1 93 ? 14.325 3.101 -10.592 1.00 92.50 93 ALA A CA 1
ATOM 750 C C . ALA A 1 93 ? 14.843 4.522 -10.865 1.00 92.50 93 ALA A C 1
ATOM 752 O O . ALA A 1 93 ? 14.363 5.168 -11.791 1.00 92.50 93 ALA A O 1
ATOM 753 N N . SER A 1 94 ? 15.762 5.036 -10.042 1.00 88.19 94 SER A N 1
ATOM 754 C CA . SER A 1 94 ? 16.227 6.428 -10.108 1.00 88.19 94 SER A CA 1
ATOM 755 C C . SER A 1 94 ? 17.491 6.655 -10.943 1.00 88.19 94 SER A C 1
ATOM 757 O O . SER A 1 94 ? 17.959 7.790 -10.984 1.00 88.19 94 SER A O 1
ATOM 759 N N . ASN A 1 95 ? 18.070 5.606 -11.535 1.00 63.88 95 ASN A N 1
ATOM 760 C CA . ASN A 1 95 ? 19.339 5.664 -12.271 1.00 63.88 95 ASN A CA 1
ATOM 761 C C . ASN A 1 95 ? 19.138 5.515 -13.777 1.00 63.88 95 ASN A C 1
ATOM 763 O O . ASN A 1 95 ? 18.306 4.667 -14.169 1.00 63.88 95 ASN A O 1
#